Protein AF-A0A8T5AEN5-F1 (afdb_monomer_lite)

Radius of gyration: 14.47 Å; chains: 1; bounding box: 36×30×33 Å

Structure (mmCIF, N/CA/C/O backbone):
data_AF-A0A8T5AEN5-F1
#
_entry.id   AF-A0A8T5AEN5-F1
#
loop_
_atom_site.group_PDB
_atom_site.id
_atom_site.type_symbol
_atom_site.label_atom_id
_atom_site.label_alt_id
_atom_site.label_comp_id
_atom_site.label_asym_id
_atom_site.label_entity_id
_atom_site.label_seq_id
_atom_site.pdbx_PDB_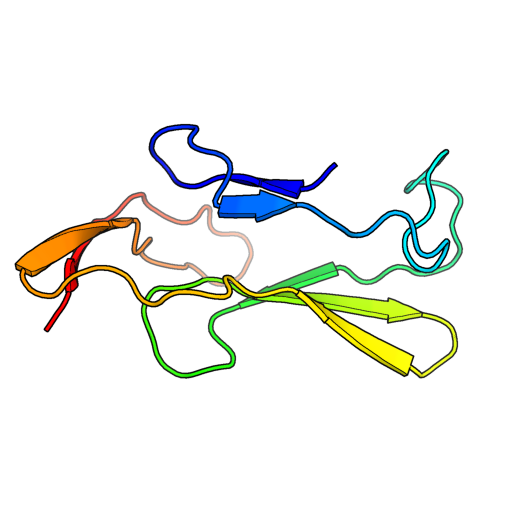ins_code
_atom_site.Cartn_x
_atom_site.Cartn_y
_atom_site.Cartn_z
_atom_site.occupancy
_atom_site.B_iso_or_equiv
_atom_site.auth_seq_id
_atom_site.auth_comp_id
_atom_site.auth_asym_id
_atom_site.auth_atom_id
_atom_site.pdbx_PDB_model_num
ATOM 1 N N . MET A 1 1 ? 11.759 -6.558 0.199 1.00 76.56 1 MET A N 1
ATOM 2 C CA . MET A 1 1 ? 11.283 -5.197 0.546 1.00 76.56 1 MET A CA 1
ATOM 3 C C . MET A 1 1 ? 9.760 -5.226 0.678 1.00 76.56 1 MET A C 1
ATOM 5 O O . MET A 1 1 ? 9.167 -6.206 0.235 1.00 76.56 1 MET A O 1
ATOM 9 N N . GLY A 1 2 ? 9.122 -4.254 1.332 1.00 84.31 2 GLY A N 1
ATOM 10 C CA . GLY A 1 2 ? 7.666 -4.282 1.501 1.00 84.31 2 GLY A CA 1
ATOM 11 C C . GLY A 1 2 ? 7.118 -3.207 2.432 1.00 84.31 2 GLY A C 1
ATOM 12 O O . GLY A 1 2 ? 7.877 -2.388 2.949 1.00 84.31 2 GLY A O 1
ATOM 13 N N . MET A 1 3 ? 5.808 -3.248 2.658 1.00 86.38 3 MET A N 1
ATOM 14 C CA . MET A 1 3 ? 5.093 -2.337 3.555 1.00 86.38 3 MET A CA 1
ATOM 15 C C . MET A 1 3 ? 4.828 -3.001 4.903 1.00 86.38 3 MET A C 1
ATOM 17 O O . MET A 1 3 ? 4.602 -4.214 4.981 1.00 86.38 3 MET A O 1
ATOM 21 N N . TYR A 1 4 ? 4.830 -2.187 5.956 1.00 84.69 4 TYR A N 1
ATOM 22 C CA . TYR A 1 4 ? 4.609 -2.608 7.334 1.00 84.69 4 TYR A CA 1
ATOM 23 C C . TYR A 1 4 ? 3.498 -1.774 7.965 1.00 84.69 4 TYR A C 1
ATOM 25 O O . TYR A 1 4 ? 3.359 -0.591 7.653 1.00 84.69 4 TYR A O 1
ATOM 33 N N . ASP A 1 5 ? 2.716 -2.384 8.849 1.00 80.06 5 ASP A N 1
ATOM 34 C CA . ASP A 1 5 ? 1.715 -1.662 9.628 1.00 80.06 5 ASP A CA 1
ATOM 35 C C . ASP A 1 5 ? 2.307 -1.011 10.891 1.00 80.06 5 ASP A C 1
ATOM 37 O O . ASP A 1 5 ? 3.480 -1.185 11.229 1.00 80.06 5 ASP A O 1
ATOM 41 N N . GLY A 1 6 ? 1.472 -0.271 11.628 1.00 74.06 6 GLY A N 1
ATOM 42 C CA . GLY A 1 6 ? 1.868 0.383 12.880 1.00 74.06 6 GLY A CA 1
ATOM 43 C C . GLY A 1 6 ? 2.257 -0.569 14.022 1.00 74.06 6 GLY A C 1
ATOM 44 O O . GLY A 1 6 ? 2.734 -0.099 15.051 1.00 74.06 6 GLY A O 1
ATOM 45 N N . TYR A 1 7 ? 2.071 -1.884 13.858 1.00 78.19 7 TYR A N 1
ATOM 46 C CA . TYR A 1 7 ? 2.514 -2.925 14.791 1.00 78.19 7 TYR A CA 1
ATOM 47 C C . TYR A 1 7 ? 3.818 -3.605 14.338 1.00 78.19 7 TYR A C 1
ATOM 49 O O . TYR A 1 7 ? 4.287 -4.532 14.996 1.00 78.19 7 TYR A O 1
ATOM 57 N N . GLY A 1 8 ? 4.410 -3.169 13.221 1.00 81.50 8 GLY A N 1
ATOM 58 C CA . GLY A 1 8 ? 5.622 -3.761 12.656 1.00 81.50 8 GLY A CA 1
ATOM 59 C C . GLY A 1 8 ? 5.384 -5.078 11.912 1.00 81.50 8 GLY A C 1
ATOM 60 O O . GLY A 1 8 ? 6.345 -5.771 11.574 1.00 81.50 8 GLY A O 1
ATOM 61 N N . ARG A 1 9 ? 4.128 -5.446 11.625 1.00 84.12 9 ARG A N 1
ATOM 62 C CA . ARG A 1 9 ? 3.803 -6.628 10.816 1.00 84.12 9 ARG A CA 1
ATOM 63 C C . ARG A 1 9 ? 3.995 -6.285 9.345 1.00 84.12 9 ARG A C 1
ATOM 65 O O . ARG A 1 9 ? 3.572 -5.223 8.896 1.00 84.12 9 ARG A O 1
ATOM 72 N N . LYS A 1 10 ? 4.611 -7.185 8.575 1.00 86.81 10 LYS A N 1
ATOM 73 C CA . LYS A 1 10 ? 4.714 -7.023 7.119 1.00 86.81 10 LYS A CA 1
ATOM 74 C C . LYS A 1 10 ? 3.355 -7.318 6.490 1.00 86.81 10 LYS A C 1
ATOM 76 O O . LYS A 1 10 ? 2.838 -8.417 6.664 1.00 86.81 10 LYS A O 1
ATOM 81 N N . VAL A 1 11 ? 2.814 -6.351 5.762 1.00 86.00 11 VAL A N 1
ATOM 82 C CA . VAL A 1 11 ? 1.462 -6.414 5.184 1.00 86.00 11 VAL A CA 1
ATOM 83 C C . VAL A 1 11 ? 1.454 -6.439 3.659 1.00 86.00 11 VAL A C 1
ATOM 85 O O . VAL A 1 11 ? 0.510 -6.940 3.064 1.00 86.00 11 VAL A O 1
ATOM 88 N N . VAL A 1 12 ? 2.527 -5.962 3.023 1.00 89.38 12 VAL A N 1
ATOM 89 C CA . VAL A 1 12 ? 2.753 -6.126 1.583 1.00 89.38 12 VAL A CA 1
ATOM 90 C C . VAL A 1 12 ? 4.178 -6.609 1.383 1.00 89.38 12 VAL A C 1
ATOM 92 O O . VAL A 1 12 ? 5.123 -6.002 1.890 1.00 89.38 12 VAL A O 1
ATOM 95 N N . VAL A 1 13 ? 4.343 -7.703 0.645 1.00 89.38 13 VAL A N 1
ATOM 96 C CA . VAL A 1 13 ? 5.639 -8.115 0.100 1.00 89.38 13 VAL A CA 1
ATOM 97 C C . VAL A 1 13 ? 5.714 -7.547 -1.304 1.00 89.38 13 VAL A C 1
ATOM 99 O O . VAL A 1 13 ? 4.852 -7.850 -2.124 1.00 89.38 13 VAL A O 1
ATOM 102 N N . PHE A 1 14 ? 6.724 -6.727 -1.584 1.00 86.19 14 PHE A N 1
ATOM 103 C CA . PHE A 1 14 ? 6.926 -6.306 -2.962 1.00 86.19 14 PHE A CA 1
ATOM 104 C C . PHE A 1 14 ? 7.423 -7.494 -3.794 1.00 86.19 14 PHE A C 1
ATOM 106 O O . PHE A 1 14 ? 8.338 -8.192 -3.337 1.00 86.19 14 PHE A O 1
ATOM 113 N N . PRO A 1 15 ? 6.816 -7.742 -4.966 1.00 83.38 15 PRO A N 1
ATOM 114 C CA . PRO A 1 15 ? 7.238 -8.800 -5.868 1.00 83.38 15 PRO A CA 1
ATOM 115 C C . PRO A 1 15 ? 8.669 -8.565 -6.348 1.00 83.38 15 PRO A C 1
ATOM 117 O O . PRO A 1 15 ? 9.147 -7.434 -6.425 1.00 83.38 15 PRO A O 1
ATOM 120 N N . ASP A 1 16 ? 9.350 -9.658 -6.684 1.00 83.12 16 ASP A N 1
ATOM 121 C CA . ASP A 1 16 ? 10.692 -9.612 -7.262 1.00 83.12 16 ASP A CA 1
ATOM 122 C C . ASP A 1 16 ? 10.633 -9.511 -8.797 1.00 83.12 16 ASP A C 1
ATOM 124 O O . ASP A 1 16 ? 11.274 -10.271 -9.517 1.00 83.12 16 ASP A O 1
ATOM 128 N N . ASP A 1 17 ? 9.803 -8.598 -9.300 1.00 80.94 17 ASP A N 1
ATOM 129 C CA . ASP A 1 17 ? 9.453 -8.449 -10.721 1.00 80.94 17 ASP A CA 1
ATOM 130 C C . ASP A 1 17 ? 10.395 -7.515 -11.501 1.00 80.94 17 ASP A C 1
ATOM 132 O O . ASP A 1 17 ? 10.261 -7.359 -12.713 1.00 80.94 17 ASP A O 1
ATOM 136 N N . GLY A 1 18 ? 11.365 -6.906 -10.814 1.00 77.38 18 GLY A N 1
ATOM 137 C CA . GLY A 1 18 ? 12.311 -5.957 -11.405 1.00 77.38 18 GLY A CA 1
ATOM 138 C C . GLY A 1 18 ? 11.730 -4.564 -11.659 1.00 77.38 18 GLY A C 1
ATOM 139 O O . GLY A 1 18 ? 12.459 -3.706 -12.149 1.00 77.38 18 GLY A O 1
ATOM 140 N N . ILE A 1 19 ? 10.463 -4.319 -11.300 1.00 79.44 19 ILE A N 1
ATOM 141 C CA . ILE A 1 19 ? 9.802 -3.017 -11.458 1.00 79.44 19 ILE A CA 1
ATOM 142 C C . ILE A 1 19 ? 10.333 -2.038 -10.414 1.00 79.44 19 ILE A C 1
ATOM 144 O O . ILE A 1 19 ? 10.686 -0.901 -10.729 1.00 79.44 19 ILE A O 1
ATOM 148 N N . LEU A 1 20 ? 10.421 -2.485 -9.159 1.00 76.50 20 LEU A N 1
ATOM 149 C CA . LEU A 1 20 ? 11.000 -1.678 -8.094 1.00 76.50 20 LEU A CA 1
ATOM 150 C C . LEU A 1 20 ? 12.532 -1.809 -8.096 1.00 76.50 20 LEU A C 1
ATOM 152 O O . LEU A 1 20 ? 13.053 -2.930 -8.079 1.00 76.50 20 LEU A O 1
ATOM 156 N N . PRO A 1 21 ? 13.278 -0.689 -8.057 1.00 65.12 21 PRO A N 1
ATOM 157 C CA . PRO A 1 21 ? 14.734 -0.728 -8.041 1.00 65.12 21 PRO A CA 1
ATOM 158 C C . PRO A 1 21 ? 15.235 -1.427 -6.769 1.00 65.12 21 PRO A C 1
ATOM 160 O O . PRO A 1 21 ? 14.907 -1.029 -5.649 1.00 65.12 21 PRO A O 1
ATOM 163 N N . ARG A 1 22 ? 16.036 -2.487 -6.948 1.00 61.31 22 ARG A N 1
ATOM 164 C CA . ARG A 1 22 ? 16.613 -3.284 -5.847 1.00 61.31 22 ARG A CA 1
ATOM 165 C C . ARG A 1 22 ? 17.729 -2.541 -5.113 1.00 61.31 22 ARG A C 1
ATOM 167 O O . ARG A 1 22 ? 17.912 -2.730 -3.915 1.00 61.31 22 ARG A O 1
ATOM 174 N N . GLU A 1 23 ? 18.457 -1.691 -5.832 1.00 54.00 23 GLU A N 1
ATOM 175 C CA . GLU A 1 23 ? 19.677 -1.047 -5.359 1.00 54.00 23 GLU A CA 1
ATOM 176 C C . GLU A 1 23 ? 19.651 0.426 -5.793 1.00 54.00 23 GLU A C 1
ATOM 178 O O . GLU A 1 23 ? 19.611 0.732 -6.980 1.00 54.00 23 GLU A O 1
ATOM 183 N N . ASN A 1 24 ? 19.653 1.343 -4.821 1.00 49.38 24 ASN A N 1
ATOM 184 C CA . ASN A 1 24 ? 19.686 2.806 -4.98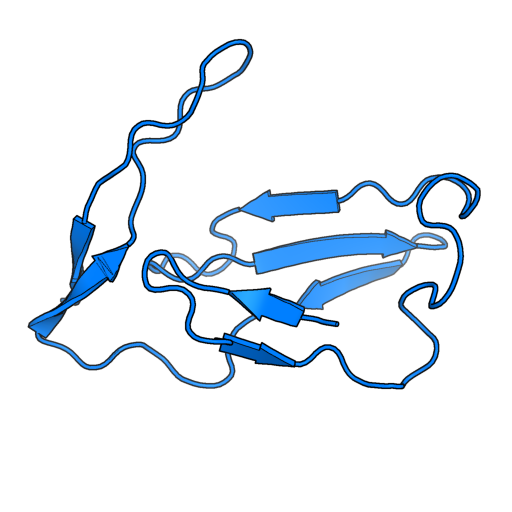9 1.00 49.38 24 ASN A CA 1
ATOM 185 C C . ASN A 1 24 ? 18.380 3.512 -5.407 1.00 49.38 24 ASN A C 1
ATOM 187 O O . ASN A 1 24 ? 18.296 4.139 -6.464 1.00 49.38 24 ASN A O 1
ATOM 191 N N . TYR A 1 25 ? 17.424 3.591 -4.472 1.00 54.41 25 TYR A N 1
ATOM 192 C CA . TYR A 1 25 ? 16.303 4.554 -4.514 1.00 54.41 25 TYR A CA 1
ATOM 193 C C . TYR A 1 25 ? 16.748 6.015 -4.723 1.00 54.41 25 TYR A C 1
ATOM 195 O O . TYR A 1 25 ? 15.993 6.815 -5.261 1.00 54.41 25 TYR A O 1
ATOM 203 N N . TYR A 1 26 ? 17.976 6.362 -4.323 1.00 47.53 26 TYR A N 1
ATOM 204 C CA . TYR A 1 26 ? 18.531 7.711 -4.472 1.00 47.53 26 TYR A CA 1
ATOM 205 C C . TYR A 1 26 ? 19.042 8.029 -5.888 1.00 47.53 26 TYR A C 1
ATOM 207 O O . TYR A 1 26 ? 19.205 9.201 -6.212 1.00 47.53 26 TYR A O 1
ATOM 215 N N . PHE A 1 27 ? 19.281 7.015 -6.731 1.00 46.44 27 PHE A N 1
ATOM 216 C CA . PHE A 1 27 ? 19.771 7.186 -8.109 1.00 46.44 27 PHE A CA 1
ATOM 217 C C . PHE A 1 27 ? 18.801 6.673 -9.179 1.00 46.44 27 PHE A C 1
ATOM 219 O O . PHE A 1 27 ? 18.965 7.007 -10.355 1.00 46.44 27 PHE A O 1
ATOM 226 N N . ALA A 1 28 ? 17.774 5.909 -8.796 1.00 53.75 28 ALA A N 1
ATOM 227 C CA . ALA A 1 28 ? 16.657 5.585 -9.670 1.00 53.75 28 ALA A CA 1
ATOM 228 C C . ALA A 1 28 ? 15.911 6.882 -10.016 1.00 53.75 28 ALA A C 1
ATOM 230 O O . ALA A 1 28 ? 15.181 7.448 -9.202 1.00 53.75 28 ALA A O 1
ATOM 231 N N . ARG A 1 29 ? 16.177 7.391 -11.221 1.00 49.91 29 ARG A N 1
ATOM 232 C CA . ARG A 1 29 ? 15.552 8.572 -11.822 1.00 49.91 29 ARG A CA 1
ATOM 233 C C . ARG A 1 29 ? 14.063 8.653 -11.454 1.00 49.91 29 ARG A C 1
ATOM 235 O O . ARG A 1 29 ? 13.275 7.823 -11.877 1.00 49.91 29 ARG A O 1
ATOM 242 N N . MET A 1 30 ? 13.706 9.683 -10.687 1.00 51.97 30 MET A N 1
ATOM 243 C CA . MET A 1 30 ? 12.332 10.156 -10.476 1.00 51.97 30 MET A CA 1
ATOM 244 C C . MET A 1 30 ? 11.302 9.120 -10.001 1.00 51.97 30 MET A C 1
ATOM 246 O O . MET A 1 30 ? 10.153 9.164 -10.433 1.00 51.97 30 MET A O 1
ATOM 250 N N . VAL A 1 31 ? 11.644 8.255 -9.045 1.00 57.66 31 VAL A N 1
ATOM 251 C CA . VAL A 1 31 ? 10.597 7.510 -8.333 1.00 57.66 31 VAL A CA 1
ATOM 252 C C . VAL A 1 31 ? 9.896 8.461 -7.357 1.00 57.66 31 VAL A C 1
ATOM 254 O O . VAL A 1 31 ? 10.326 8.645 -6.218 1.00 57.66 31 VAL A O 1
ATOM 257 N N . GLN A 1 32 ? 8.821 9.111 -7.810 1.00 68.44 32 GLN A N 1
ATOM 258 C CA . GLN A 1 32 ? 7.884 9.750 -6.889 1.00 68.44 32 GLN A CA 1
ATOM 259 C C . GLN A 1 32 ? 7.104 8.641 -6.189 1.00 68.44 32 GLN A C 1
ATOM 261 O O . GLN A 1 32 ? 6.360 7.902 -6.833 1.00 68.44 32 GLN A O 1
ATOM 266 N N . VAL A 1 33 ? 7.310 8.520 -4.879 1.00 74.88 33 VAL A N 1
ATOM 267 C CA . VAL A 1 33 ? 6.513 7.638 -4.028 1.00 74.88 33 VAL A CA 1
ATOM 268 C C . VAL A 1 33 ? 5.440 8.477 -3.363 1.00 74.88 33 VAL A C 1
ATOM 270 O O . VAL A 1 33 ? 5.746 9.448 -2.667 1.00 74.88 33 VAL A O 1
ATOM 273 N N . TYR A 1 34 ? 4.188 8.086 -3.554 1.00 81.88 34 TYR A N 1
ATOM 274 C CA . TYR A 1 34 ? 3.062 8.669 -2.843 1.00 81.88 34 TYR A CA 1
ATOM 275 C C . TYR A 1 34 ? 2.372 7.591 -2.016 1.00 81.88 34 TYR A C 1
ATOM 277 O O . TYR A 1 34 ? 2.086 6.508 -2.522 1.00 81.88 34 TYR A O 1
ATOM 285 N N . VAL A 1 35 ? 2.136 7.887 -0.736 1.00 81.25 35 VAL A N 1
ATOM 286 C CA . VAL A 1 35 ? 1.407 6.998 0.173 1.00 81.25 35 VAL A CA 1
ATOM 287 C C . VAL A 1 35 ? 0.074 7.640 0.513 1.00 81.25 35 VAL A C 1
ATOM 289 O O . VAL A 1 35 ? 0.041 8.695 1.160 1.00 81.25 35 VAL A O 1
ATOM 292 N N . ALA A 1 36 ? -1.016 7.020 0.083 1.00 80.69 36 ALA A N 1
ATOM 293 C CA . ALA A 1 36 ? -2.366 7.514 0.313 1.00 80.69 36 ALA A CA 1
ATOM 294 C C . ALA A 1 36 ? -3.398 6.392 0.334 1.00 80.69 36 ALA A C 1
ATOM 296 O O . ALA A 1 36 ? -3.150 5.309 -0.180 1.00 80.69 36 ALA A O 1
ATOM 297 N N . ASP A 1 37 ? -4.559 6.721 0.894 1.00 83.94 37 ASP A N 1
ATOM 298 C CA . ASP A 1 37 ? -5.791 5.953 0.758 1.00 83.94 37 ASP A CA 1
ATOM 299 C C . ASP A 1 37 ? -6.363 6.204 -0.648 1.00 83.94 37 ASP A C 1
ATOM 301 O O . ASP A 1 37 ? -6.914 7.273 -0.931 1.00 83.94 37 ASP A O 1
ATOM 305 N N . LEU A 1 38 ? -6.138 5.254 -1.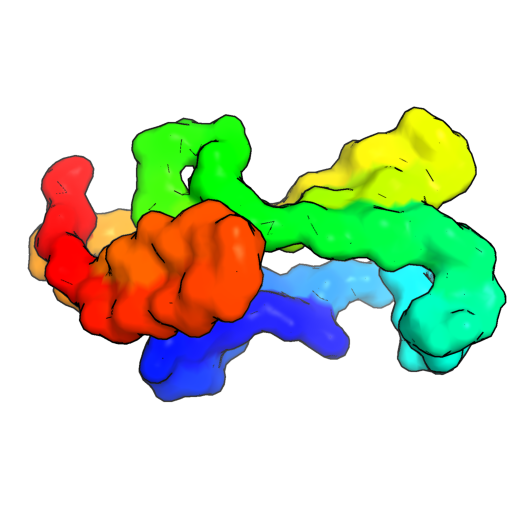555 1.00 86.12 38 LEU A N 1
ATOM 306 C CA . LEU A 1 38 ? -6.611 5.284 -2.942 1.00 86.12 38 LEU A CA 1
ATOM 307 C C . LEU A 1 38 ? -7.875 4.442 -3.143 1.00 86.12 38 LEU A C 1
ATOM 309 O O . LEU A 1 38 ? -8.551 4.592 -4.162 1.00 86.12 38 LEU A O 1
ATOM 313 N N . ILE A 1 39 ? -8.181 3.548 -2.203 1.00 85.56 39 ILE A N 1
ATOM 314 C CA . ILE A 1 39 ? -9.272 2.572 -2.317 1.00 85.56 39 ILE A CA 1
ATOM 315 C C . ILE A 1 39 ? -10.471 2.877 -1.410 1.00 85.56 39 ILE A C 1
ATOM 317 O O . ILE A 1 39 ? -11.508 2.225 -1.535 1.00 85.56 39 ILE A O 1
ATOM 321 N N . GLY A 1 40 ? -10.366 3.887 -0.546 1.00 80.75 40 GLY A N 1
ATOM 322 C CA . GLY A 1 40 ? -11.429 4.338 0.347 1.00 80.75 40 GLY A CA 1
ATOM 323 C C . GLY A 1 40 ? -11.588 3.467 1.590 1.00 80.75 40 GLY A C 1
ATOM 324 O O . GLY A 1 40 ? -12.694 3.369 2.127 1.00 80.75 40 GLY A O 1
ATOM 325 N N . ASP A 1 41 ? -10.515 2.814 2.036 1.00 81.62 41 ASP A N 1
ATOM 326 C CA . ASP A 1 41 ? -10.502 2.071 3.290 1.00 81.62 41 ASP A CA 1
ATOM 327 C C . ASP A 1 41 ? -9.244 2.375 4.112 1.00 81.62 41 ASP A C 1
ATOM 329 O O . ASP A 1 41 ? -8.455 3.259 3.809 1.00 81.62 41 ASP A O 1
ATOM 333 N N . ALA A 1 42 ? -9.100 1.716 5.254 1.00 77.25 42 ALA A N 1
ATOM 334 C CA . ALA A 1 42 ? -8.027 2.027 6.189 1.00 77.25 42 ALA A CA 1
ATOM 335 C C . ALA A 1 42 ? -6.661 1.421 5.810 1.00 77.25 42 ALA A C 1
ATOM 337 O O . ALA A 1 42 ? -5.712 1.510 6.596 1.00 77.25 42 ALA A O 1
ATOM 338 N N . ARG A 1 43 ? -6.553 0.759 4.656 1.00 84.31 43 ARG A N 1
ATOM 339 C CA . ARG A 1 43 ? -5.276 0.355 4.073 1.00 84.31 43 ARG A CA 1
ATOM 340 C C . ARG A 1 43 ? -4.603 1.567 3.445 1.00 84.31 43 ARG A C 1
ATOM 342 O O . ARG A 1 43 ? -5.205 2.599 3.185 1.00 84.31 43 ARG A O 1
ATOM 349 N N . GLU A 1 44 ? -3.301 1.438 3.282 1.00 82.06 44 GLU A N 1
ATOM 350 C CA . GLU A 1 44 ? -2.489 2.453 2.633 1.00 82.06 44 GLU A CA 1
ATOM 351 C C . GLU A 1 44 ? -1.926 1.845 1.362 1.00 82.06 44 GLU A C 1
ATOM 353 O O . GLU A 1 44 ? -1.427 0.715 1.387 1.00 82.06 44 GLU A O 1
ATOM 358 N N . GLU A 1 45 ? -1.964 2.610 0.278 1.00 88.62 45 GLU A N 1
ATOM 359 C CA . GLU A 1 45 ? -1.352 2.250 -0.989 1.00 88.62 45 GLU A CA 1
ATOM 360 C C . GLU A 1 45 ? -0.007 2.946 -1.142 1.00 88.62 45 GLU A C 1
ATOM 362 O O . GLU A 1 45 ? 0.123 4.143 -0.884 1.00 88.62 45 GLU A O 1
ATOM 367 N N . ALA A 1 46 ? 0.993 2.210 -1.625 1.00 86.88 46 ALA A N 1
ATOM 368 C CA . ALA A 1 46 ? 2.228 2.802 -2.121 1.00 86.88 46 ALA A CA 1
ATOM 369 C C . ALA A 1 46 ? 2.151 2.912 -3.647 1.00 86.88 46 ALA A C 1
ATOM 371 O O . ALA A 1 46 ? 2.132 1.897 -4.348 1.00 86.88 46 ALA A O 1
ATOM 372 N N . ALA A 1 47 ? 2.104 4.144 -4.150 1.00 87.69 47 ALA A N 1
ATOM 373 C CA . ALA A 1 47 ? 2.066 4.450 -5.571 1.00 87.69 47 ALA A CA 1
ATOM 374 C C . ALA A 1 47 ? 3.446 4.898 -6.073 1.00 87.69 47 ALA A C 1
ATOM 376 O O . ALA A 1 47 ? 4.059 5.796 -5.493 1.00 87.69 47 ALA A O 1
ATOM 377 N N . PHE A 1 48 ? 3.906 4.285 -7.163 1.00 85.50 48 PHE A N 1
ATOM 378 C CA . PHE A 1 48 ? 5.189 4.539 -7.814 1.00 85.50 48 PHE A CA 1
ATOM 379 C C . PHE A 1 48 ? 4.950 4.930 -9.271 1.00 85.50 48 PHE A C 1
ATOM 381 O O . PHE A 1 48 ? 4.374 4.151 -10.027 1.00 85.50 48 PHE A O 1
ATOM 388 N N . LEU A 1 49 ? 5.406 6.114 -9.680 1.00 82.62 49 LEU A N 1
ATOM 389 C CA . LEU A 1 49 ? 5.416 6.515 -11.088 1.00 82.62 49 LEU A CA 1
ATOM 390 C C . LEU A 1 49 ? 6.797 6.221 -11.688 1.00 82.62 49 LEU A C 1
ATOM 392 O O . LEU A 1 49 ? 7.778 6.847 -11.293 1.00 82.62 49 LEU A O 1
ATOM 396 N N . ILE A 1 50 ? 6.872 5.271 -12.621 1.00 80.06 50 ILE A N 1
ATOM 397 C CA . ILE A 1 50 ? 8.113 4.838 -13.285 1.00 80.06 50 ILE A CA 1
ATOM 398 C C . ILE A 1 50 ? 7.843 4.767 -14.786 1.00 80.06 50 ILE A C 1
ATOM 400 O O . ILE A 1 50 ? 6.904 4.092 -15.198 1.00 80.06 50 ILE A O 1
ATOM 404 N N . ASP A 1 51 ? 8.634 5.473 -15.599 1.00 80.62 5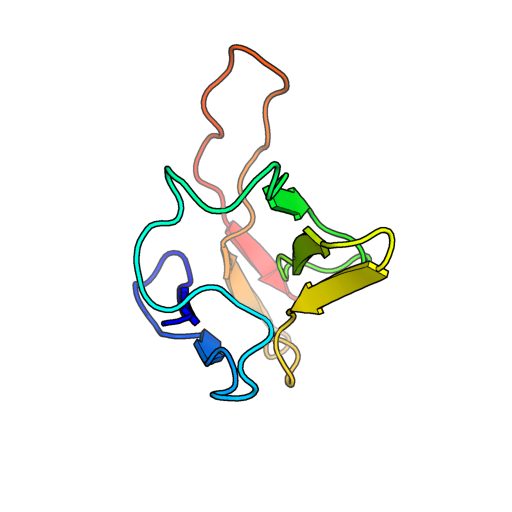1 ASP A N 1
ATOM 405 C CA . ASP A 1 51 ? 8.499 5.505 -17.066 1.00 80.62 51 ASP A CA 1
ATOM 406 C C . ASP A 1 51 ? 7.042 5.704 -17.537 1.00 80.62 51 ASP A C 1
ATOM 408 O O . ASP A 1 51 ? 6.516 4.968 -18.370 1.00 80.62 51 ASP A O 1
ATOM 412 N N . ASN A 1 52 ? 6.363 6.699 -16.951 1.00 81.62 52 ASN A N 1
ATOM 413 C CA . ASN A 1 52 ? 4.947 7.030 -17.183 1.00 81.62 52 ASN A CA 1
ATOM 414 C C . ASN A 1 52 ? 3.939 5.919 -16.838 1.00 81.62 52 ASN A C 1
ATOM 416 O O . ASN A 1 52 ? 2.763 6.028 -17.184 1.00 81.62 52 ASN A O 1
ATOM 420 N N . THR A 1 53 ? 4.366 4.883 -16.123 1.00 83.19 53 THR A N 1
ATOM 421 C CA . THR A 1 53 ? 3.503 3.817 -15.614 1.00 83.19 53 THR A CA 1
ATOM 422 C C . THR A 1 53 ? 3.324 3.975 -14.110 1.00 83.19 53 THR A C 1
ATOM 424 O O . THR A 1 53 ? 4.296 4.146 -13.373 1.00 83.19 53 THR A O 1
ATOM 427 N N . LEU A 1 54 ? 2.070 3.940 -13.655 1.00 86.88 54 LEU A N 1
ATOM 428 C CA . LEU A 1 54 ? 1.730 4.005 -12.238 1.00 86.88 54 LEU A CA 1
ATOM 429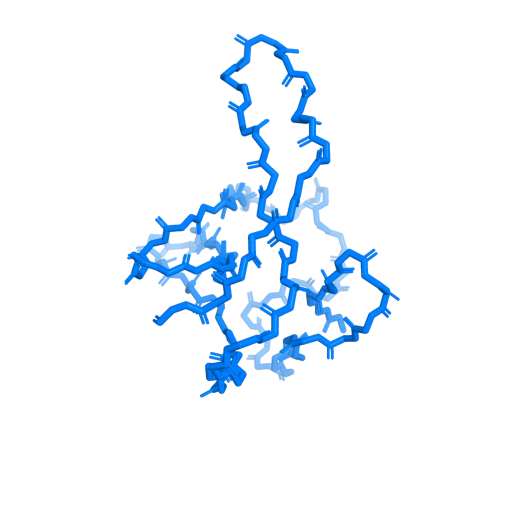 C C . LEU A 1 54 ? 1.575 2.589 -11.678 1.00 86.88 54 LEU A C 1
ATOM 431 O O . LEU A 1 54 ? 0.651 1.868 -12.049 1.00 86.88 54 LEU A O 1
ATOM 435 N N . TYR A 1 55 ? 2.455 2.218 -10.757 1.00 87.50 55 TYR A N 1
ATOM 436 C CA . TYR A 1 55 ? 2.396 0.961 -10.022 1.00 87.50 55 TYR A CA 1
ATOM 437 C C . TYR A 1 55 ? 1.844 1.220 -8.628 1.00 87.50 55 TYR A C 1
ATOM 439 O O . TYR A 1 55 ? 2.408 2.010 -7.872 1.00 87.50 55 TYR A O 1
ATOM 447 N N . ILE A 1 56 ? 0.736 0.564 -8.290 1.00 89.12 56 ILE A N 1
ATOM 448 C CA . ILE A 1 56 ? 0.087 0.681 -6.984 1.00 89.12 56 ILE A CA 1
ATOM 449 C C . ILE A 1 56 ? 0.220 -0.655 -6.268 1.00 89.12 56 ILE A C 1
ATOM 451 O O . ILE A 1 56 ? -0.261 -1.679 -6.750 1.00 89.12 56 ILE A O 1
ATOM 455 N N . TYR A 1 57 ? 0.849 -0.627 -5.099 1.00 89.00 57 TYR A N 1
ATOM 456 C CA . TYR A 1 57 ? 0.949 -1.780 -4.219 1.00 89.00 57 TYR A CA 1
ATOM 457 C C . TYR A 1 57 ? -0.007 -1.594 -3.043 1.00 89.00 57 TYR A C 1
ATOM 459 O O . TYR A 1 57 ? 0.069 -0.594 -2.329 1.00 89.00 57 TYR A O 1
ATOM 467 N N . THR A 1 58 ? -0.889 -2.574 -2.846 1.00 90.19 58 THR A N 1
ATOM 468 C CA . THR A 1 58 ? -1.842 -2.637 -1.730 1.00 90.19 58 THR A CA 1
ATOM 469 C C . THR A 1 58 ? -1.864 -4.042 -1.129 1.00 90.19 58 THR A C 1
ATOM 471 O O . THR A 1 58 ? -1.292 -4.985 -1.681 1.00 90.19 58 THR A O 1
ATOM 474 N N . GLN A 1 59 ? -2.509 -4.179 0.024 1.00 88.38 59 GLN A N 1
ATOM 475 C CA . GLN A 1 59 ? -2.709 -5.460 0.694 1.00 88.38 59 GLN A CA 1
ATOM 476 C C . GLN A 1 59 ? -3.766 -6.285 -0.049 1.00 88.38 59 GLN A C 1
ATOM 478 O O . GLN A 1 59 ? -4.815 -5.768 -0.434 1.00 88.38 59 GLN A O 1
ATOM 483 N N . ASP A 1 60 ? -3.521 -7.585 -0.195 1.00 86.50 60 ASP A N 1
ATOM 484 C CA . ASP A 1 60 ? -4.430 -8.533 -0.852 1.00 86.50 60 ASP A CA 1
ATOM 485 C C . ASP A 1 60 ? -5.714 -8.786 -0.045 1.00 86.50 60 ASP A C 1
ATOM 487 O O . ASP A 1 60 ? -6.768 -9.087 -0.608 1.00 86.50 60 ASP A O 1
ATOM 491 N N . LYS A 1 61 ? -5.633 -8.648 1.280 1.00 83.44 61 LYS A N 1
ATOM 492 C CA . LYS A 1 61 ? -6.729 -8.900 2.215 1.00 83.44 61 LYS A CA 1
ATOM 493 C C . LYS A 1 61 ? -7.158 -7.622 2.912 1.00 83.44 61 LYS A C 1
ATOM 495 O O . LYS A 1 61 ? -6.337 -6.806 3.322 1.00 83.44 61 LYS A O 1
ATOM 500 N N . GLN A 1 62 ? -8.467 -7.487 3.089 1.00 82.38 62 GLN A N 1
ATOM 501 C CA . GLN A 1 62 ? -9.028 -6.488 3.987 1.00 82.38 62 GLN A CA 1
ATOM 502 C C . GLN A 1 62 ? -8.704 -6.845 5.438 1.00 82.38 62 GLN A C 1
ATOM 504 O O . GLN A 1 62 ? -8.583 -8.022 5.795 1.00 82.38 62 GLN A O 1
ATOM 509 N N . TYR A 1 63 ? -8.634 -5.826 6.290 1.00 82.25 63 TYR A N 1
ATOM 510 C CA . TYR A 1 63 ? -8.629 -6.051 7.727 1.00 82.25 63 TYR A CA 1
ATOM 511 C C . TYR A 1 63 ? -9.942 -6.728 8.165 1.00 82.25 63 TYR A C 1
ATOM 513 O O . TYR A 1 63 ? -11.003 -6.430 7.608 1.00 82.25 63 TYR A O 1
ATOM 521 N N . PRO A 1 64 ? -9.920 -7.621 9.167 1.00 85.25 64 PRO A N 1
ATOM 522 C CA . PRO A 1 64 ? -11.142 -8.159 9.754 1.00 85.25 64 PRO A CA 1
ATOM 523 C C . PRO A 1 64 ? -12.043 -7.049 10.311 1.00 85.25 64 PRO A C 1
ATOM 525 O O . PRO A 1 64 ? -11.569 -6.027 10.815 1.00 85.25 64 PRO A O 1
ATOM 528 N N . LYS A 1 65 ? -13.365 -7.234 10.228 1.00 88.00 65 LYS A N 1
ATOM 529 C CA . LYS A 1 65 ? -14.322 -6.315 10.863 1.00 88.00 65 LYS A CA 1
ATOM 530 C C . LYS A 1 65 ? -14.148 -6.338 12.380 1.00 88.00 65 LYS A C 1
ATOM 532 O O . LYS A 1 65 ? -13.934 -7.394 12.966 1.00 88.00 65 LYS A O 1
ATOM 537 N N . GLY A 1 66 ? -14.268 -5.177 13.014 1.00 88.38 66 GLY A N 1
ATOM 538 C CA . GLY A 1 66 ? -14.113 -5.025 14.460 1.00 88.38 66 GLY A CA 1
ATOM 539 C C . GLY A 1 66 ? -12.667 -4.859 14.938 1.00 88.38 66 GLY A C 1
ATOM 540 O O . GLY A 1 66 ? -12.463 -4.514 16.102 1.00 88.38 66 GLY A O 1
ATOM 541 N N . GLU A 1 67 ? -11.657 -5.045 14.081 1.00 86.44 67 GLU A N 1
ATOM 542 C CA . GLU A 1 67 ? -10.263 -4.838 14.482 1.00 86.44 67 GLU A CA 1
ATOM 543 C C . GLU A 1 67 ? -9.907 -3.357 14.629 1.00 86.44 67 GLU A C 1
ATOM 545 O O . GLU A 1 67 ? -10.364 -2.497 13.873 1.00 86.44 67 GLU A O 1
ATOM 550 N N . LYS A 1 68 ? -9.034 -3.070 15.602 1.00 86.50 68 LYS A N 1
ATOM 551 C CA . LYS A 1 68 ? -8.438 -1.750 15.802 1.00 86.50 68 LYS A CA 1
ATOM 552 C C . LYS A 1 68 ? -7.218 -1.600 14.895 1.00 86.50 68 LYS A C 1
ATOM 554 O O . LYS A 1 68 ? -6.145 -2.115 15.196 1.00 86.50 68 LYS A O 1
ATOM 559 N N . ILE A 1 69 ? -7.376 -0.854 13.813 1.00 85.69 69 ILE A N 1
ATOM 560 C CA . ILE A 1 69 ? -6.370 -0.710 12.757 1.00 85.69 69 ILE A CA 1
ATOM 561 C C . ILE A 1 69 ? -5.739 0.677 12.767 1.00 85.69 69 ILE A C 1
ATOM 563 O O . ILE A 1 69 ? -6.373 1.653 13.174 1.00 85.69 69 ILE A O 1
ATOM 567 N N . TYR A 1 70 ? -4.466 0.750 12.373 1.00 82.75 70 TYR A N 1
ATOM 568 C CA . TYR A 1 70 ? -3.728 2.009 12.302 1.00 82.75 70 TYR A CA 1
ATOM 569 C C . TYR A 1 70 ? -4.352 2.910 11.232 1.00 82.75 70 TYR A C 1
ATOM 571 O O . TYR A 1 70 ? -4.476 2.511 10.083 1.00 82.75 70 TYR A O 1
ATOM 579 N N . ALA A 1 71 ? -4.766 4.109 11.630 1.00 83.00 71 ALA A N 1
ATOM 580 C CA . ALA A 1 71 ? -5.492 5.062 10.797 1.00 83.00 71 ALA A CA 1
ATOM 581 C C . ALA A 1 71 ? -5.073 6.488 11.193 1.00 83.00 71 ALA A C 1
ATOM 583 O O . ALA A 1 71 ? -5.824 7.169 11.906 1.00 83.00 71 ALA A O 1
ATOM 584 N N . PRO A 1 72 ? -3.850 6.923 10.833 1.00 80.56 72 PRO A N 1
ATOM 585 C CA . PRO A 1 72 ? -3.256 8.156 11.335 1.00 80.56 72 PRO A CA 1
ATOM 586 C C . PRO A 1 72 ? -4.063 9.391 10.938 1.00 80.56 72 PRO A C 1
ATOM 588 O O . PRO A 1 72 ? -4.662 9.462 9.867 1.00 80.56 72 PRO A O 1
ATOM 591 N N . ILE A 1 73 ? -4.033 10.413 11.792 1.00 84.12 73 ILE A N 1
ATOM 592 C CA . ILE A 1 73 ? -4.574 11.727 11.442 1.00 84.12 73 ILE A CA 1
ATOM 593 C C . ILE A 1 73 ? -3.513 12.431 10.601 1.00 84.12 73 ILE A C 1
ATOM 595 O O . ILE A 1 73 ? -2.520 12.950 11.126 1.00 84.12 73 ILE A O 1
ATOM 599 N N . ARG A 1 74 ? -3.723 12.409 9.285 1.00 76.69 74 ARG A N 1
ATOM 600 C CA . ARG A 1 74 ? -2.839 13.031 8.301 1.00 76.69 74 ARG A CA 1
ATOM 601 C C . ARG A 1 74 ? -2.878 14.549 8.449 1.00 76.69 74 ARG A C 1
ATOM 603 O O . ARG A 1 74 ? -3.948 15.149 8.530 1.00 76.69 74 ARG A O 1
ATOM 610 N N . LYS A 1 75 ? -1.702 15.171 8.475 1.00 74.50 75 LYS A N 1
ATOM 611 C CA . LYS A 1 75 ? -1.556 16.616 8.294 1.00 74.50 75 LYS A CA 1
ATOM 612 C C . LYS A 1 75 ? -0.902 16.868 6.945 1.00 74.50 75 LYS A C 1
ATOM 614 O O . LYS A 1 75 ? 0.051 16.184 6.591 1.00 74.50 75 LYS A O 1
ATOM 619 N N . SER A 1 76 ? -1.399 17.857 6.214 1.00 66.81 76 SER A N 1
ATOM 620 C CA . SER A 1 76 ? -0.710 18.373 5.032 1.00 66.81 76 SER A CA 1
ATOM 621 C C . SER A 1 76 ? 0.585 19.084 5.450 1.00 66.81 76 SER A C 1
ATOM 623 O O . SER A 1 76 ? 0.708 19.552 6.588 1.00 66.81 76 SER A O 1
ATOM 625 N N . TYR A 1 77 ? 1.555 19.143 4.534 1.00 53.09 77 TYR A N 1
ATOM 626 C CA . TYR A 1 77 ? 2.870 19.764 4.733 1.00 53.09 77 TYR A CA 1
ATOM 627 C C . TYR A 1 77 ? 2.791 21.128 5.458 1.00 53.09 77 TYR A C 1
ATOM 629 O O . TYR A 1 77 ? 1.903 21.921 5.138 1.00 53.09 77 TYR A O 1
ATOM 637 N N . PRO A 1 78 ? 3.702 21.437 6.408 1.00 52.34 78 PRO A N 1
ATOM 638 C CA . PRO A 1 78 ? 4.870 20.655 6.845 1.00 52.34 78 PRO A CA 1
ATOM 639 C C . PRO A 1 78 ? 4.586 19.716 8.039 1.00 52.34 78 PRO A C 1
ATOM 641 O O . PRO A 1 78 ? 5.498 19.342 8.772 1.00 52.34 78 PRO A O 1
ATOM 644 N N . GLY A 1 79 ? 3.321 19.370 8.302 1.00 64.69 79 GLY A N 1
ATOM 645 C CA . GLY A 1 79 ? 2.935 18.662 9.523 1.00 64.69 79 GLY A CA 1
ATOM 646 C C . GLY A 1 79 ? 3.309 17.176 9.552 1.00 64.69 79 GLY A C 1
ATOM 647 O O . GLY A 1 79 ? 3.065 16.444 8.601 1.00 64.69 79 GLY A O 1
ATOM 648 N N . VAL A 1 80 ? 3.813 16.708 10.698 1.00 69.75 80 VAL A N 1
ATOM 649 C CA . VAL A 1 80 ? 3.927 15.273 11.004 1.00 69.75 80 VAL A CA 1
ATOM 650 C C . VAL A 1 80 ? 2.530 14.703 11.277 1.00 69.75 80 VAL A C 1
ATOM 652 O O . VAL A 1 80 ? 1.763 15.273 12.065 1.00 69.75 80 VAL A O 1
ATOM 655 N N . SER A 1 81 ? 2.197 13.581 10.634 1.00 74.81 81 SER A N 1
ATOM 656 C CA . SER A 1 81 ? 0.966 12.827 10.899 1.00 74.81 81 SER A CA 1
ATOM 657 C C . SER A 1 81 ? 0.921 12.365 12.355 1.00 74.81 81 SER A C 1
ATOM 659 O O . SER A 1 81 ? 1.914 11.874 12.890 1.00 74.81 81 SER A O 1
ATOM 661 N N . LYS A 1 82 ? -0.235 12.504 13.012 1.00 81.25 82 LYS A N 1
ATOM 662 C CA . LYS A 1 82 ? -0.411 11.993 14.378 1.00 81.25 82 LYS A CA 1
ATOM 663 C C . LYS A 1 82 ? -0.853 10.529 14.332 1.00 81.25 82 LYS A C 1
ATOM 665 O O . LYS A 1 82 ? -1.735 10.207 13.530 1.00 81.25 82 LYS A O 1
ATOM 670 N N . PRO A 1 83 ? -0.303 9.658 15.195 1.00 83.12 83 PRO A N 1
ATOM 671 C CA . PRO A 1 83 ? -0.768 8.283 15.278 1.00 83.12 83 PRO A CA 1
ATOM 672 C C . PRO A 1 83 ? -2.233 8.265 15.723 1.00 83.12 83 PRO A C 1
ATOM 674 O O . PRO A 1 83 ? -2.645 9.051 16.577 1.00 83.12 83 PRO A O 1
ATOM 677 N N 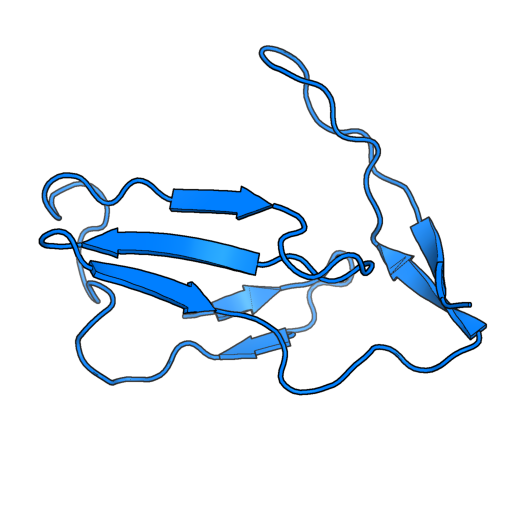. ASN A 1 84 ? -3.023 7.386 15.119 1.00 86.81 84 ASN A N 1
ATOM 678 C CA . ASN A 1 84 ? -4.425 7.184 15.455 1.00 86.81 84 ASN A CA 1
ATOM 679 C C . ASN A 1 84 ? -4.858 5.779 15.014 1.00 86.81 84 ASN A C 1
ATOM 681 O O . ASN A 1 84 ? -4.188 5.149 14.197 1.00 86.81 84 ASN A O 1
ATOM 685 N N . TRP A 1 85 ? -5.959 5.285 15.580 1.00 88.56 85 TRP A N 1
ATOM 686 C CA . TRP A 1 85 ? -6.523 3.979 15.263 1.00 88.56 85 TRP A CA 1
ATOM 687 C C . TRP A 1 85 ? -8.044 4.053 15.205 1.00 88.56 85 TRP A C 1
ATOM 689 O O . TRP A 1 85 ? -8.657 4.791 15.978 1.00 88.56 85 TRP A O 1
ATOM 699 N N . LYS A 1 86 ? -8.655 3.258 14.330 1.00 88.00 86 LYS A N 1
ATOM 700 C CA . LYS A 1 86 ? -10.113 3.148 14.200 1.00 88.00 86 LYS A CA 1
ATOM 701 C C . LYS A 1 86 ? -10.538 1.688 14.251 1.00 88.00 86 LYS A C 1
ATOM 703 O O . LYS A 1 86 ? -9.738 0.805 13.961 1.00 88.00 86 LYS A O 1
ATOM 708 N N . ILE A 1 87 ? -11.788 1.453 14.639 1.00 89.06 87 ILE A N 1
ATOM 709 C CA . ILE A 1 87 ? -12.413 0.144 14.459 1.00 89.06 87 ILE A CA 1
ATOM 710 C C . ILE A 1 87 ? -12.789 0.010 12.988 1.00 89.06 87 ILE A C 1
ATOM 712 O O . ILE A 1 87 ? -13.416 0.913 12.437 1.00 89.06 87 ILE A O 1
ATOM 716 N N . ASN A 1 88 ? -12.390 -1.094 12.367 1.00 85.94 88 ASN A N 1
ATOM 717 C CA . ASN A 1 88 ? -12.785 -1.422 11.007 1.00 85.94 88 ASN A CA 1
ATOM 718 C C . ASN A 1 88 ? -14.282 -1.784 10.971 1.00 85.94 88 ASN A C 1
ATOM 720 O O . ASN A 1 88 ? -14.683 -2.750 11.626 1.00 85.94 88 ASN A O 1
ATOM 724 N N . THR A 1 89 ? -15.106 -1.012 10.259 1.00 80.62 89 THR A N 1
ATOM 725 C CA . THR A 1 89 ? -16.581 -1.154 10.223 1.00 80.62 89 THR A CA 1
ATOM 726 C C . THR A 1 89 ? -17.071 -1.872 8.974 1.00 80.62 89 THR A C 1
ATOM 728 O O . THR A 1 89 ? -16.588 -1.515 7.884 1.00 80.62 89 THR A O 1
#

Sequence (89 aa):
MGMYDGYGRKVVVFPDDGILPRENYYFARMVQVYVADLIGDAREEAAFLIDNTLYIYTQDKQYPKGEKIYAPIRKSYPGVSKPNWKINT

pLDDT: mean 78.4, std 11.55, range [46.44, 90.19]

Secondary structure (DSSP, 8-state):
-EEE-TTS-EEEEPPSSSSS-SS-TTTSTT-EEEEE--SSSS--EEEEEETTEEEEE--SSPPPTT-EEE--B---TTPPPBP-EEE--

Foldseek 3Di:
DADAFPVRHGQFDDDPPPPDDPDCPPPQPDFDWDWDDPPPFQWIWTWTQDPNDIDITTGPDDDDAQDWGWRWQDDDPPDDTHTDTDGHD